Protein AF-A0A7X7X8Q8-F1 (afdb_monomer_lite)

Secondary structure (DSSP, 8-state):
-EE-HHHHHHHTT--HHHHHHHHHHTTPPPSEE-TT--EEEEHHHHHHHHHHHHHHHHHHHHHHHHHH--

Radius of gyration: 15.11 Å; chains: 1; bounding box: 35×20×45 Å

Sequence (70 aa):
MLISPTQFSREIGVEAALARELMKFLEIEPVTVSPQKVRLFNAGDLELVFQKLEILKEEVLQELNNSKNS

pLDDT: mean 91.86, std 7.36, range [50.75, 96.44]

Structure (mmCIF, N/CA/C/O backbone):
data_AF-A0A7X7X8Q8-F1
#
_entry.id   AF-A0A7X7X8Q8-F1
#
loop_
_atom_site.group_PDB
_atom_site.id
_atom_site.type_symbol
_atom_site.label_atom_id
_atom_site.label_alt_id
_atom_site.label_comp_id
_atom_site.label_asym_id
_atom_site.label_entity_id
_atom_site.label_seq_id
_atom_site.pdbx_PDB_ins_code
_atom_site.Cartn_x
_atom_site.Cartn_y
_atom_site.Cartn_z
_atom_site.occupancy
_atom_site.B_iso_or_equiv
_atom_site.auth_seq_id
_atom_site.auth_comp_id
_atom_site.auth_asym_id
_atom_site.auth_atom_id
_atom_site.pdbx_PDB_model_num
ATOM 1 N N . MET A 1 1 ? 0.749 -8.796 -11.637 1.00 90.88 1 MET A N 1
ATOM 2 C CA . MET A 1 1 ? 1.055 -7.683 -12.571 1.00 90.88 1 MET A CA 1
ATOM 3 C C . MET A 1 1 ? 1.972 -6.707 -11.850 1.00 90.88 1 MET A C 1
ATOM 5 O O . MET A 1 1 ? 1.775 -6.527 -10.656 1.00 90.88 1 MET A O 1
ATOM 9 N N . LEU A 1 2 ? 2.971 -6.118 -12.518 1.00 95.38 2 LEU A N 1
ATOM 10 C CA . LEU A 1 2 ? 3.784 -5.061 -11.905 1.00 95.38 2 LEU A CA 1
ATOM 11 C C . LEU A 1 2 ? 3.129 -3.697 -12.117 1.00 95.38 2 LEU A C 1
ATOM 13 O O . LEU A 1 2 ? 2.748 -3.369 -13.239 1.00 95.38 2 LEU A O 1
ATOM 17 N N . ILE A 1 3 ? 3.026 -2.913 -11.050 1.00 96.12 3 ILE A N 1
ATOM 18 C CA . ILE A 1 3 ? 2.306 -1.645 -11.039 1.00 96.12 3 ILE A CA 1
ATOM 19 C C . ILE A 1 3 ? 3.113 -0.558 -10.326 1.00 96.12 3 ILE A C 1
ATOM 21 O O . ILE A 1 3 ? 3.836 -0.818 -9.363 1.00 96.12 3 ILE A O 1
ATOM 25 N N . SER A 1 4 ? 3.020 0.678 -10.813 1.00 95.06 4 SER A N 1
ATOM 26 C CA . SER A 1 4 ? 3.578 1.836 -10.110 1.00 95.06 4 SER A CA 1
ATOM 27 C C . SER A 1 4 ? 2.632 2.310 -8.997 1.00 95.06 4 SER A C 1
ATOM 29 O O . SER A 1 4 ? 1.416 2.160 -9.129 1.00 95.06 4 SER A O 1
ATOM 31 N N . PRO A 1 5 ? 3.128 3.002 -7.953 1.00 92.31 5 PRO A N 1
ATOM 32 C CA . PRO A 1 5 ? 2.269 3.546 -6.898 1.00 92.31 5 PRO A CA 1
ATOM 33 C C . PRO A 1 5 ? 1.138 4.446 -7.412 1.00 92.31 5 PRO A C 1
ATOM 35 O O . PRO A 1 5 ? 0.072 4.499 -6.818 1.00 92.31 5 PRO A O 1
ATOM 38 N N . THR A 1 6 ? 1.364 5.158 -8.523 1.00 94.19 6 THR A N 1
ATOM 39 C CA . THR A 1 6 ? 0.361 6.071 -9.107 1.00 94.19 6 THR A CA 1
ATOM 40 C C . THR A 1 6 ? -0.720 5.328 -9.885 1.00 94.19 6 THR A C 1
ATOM 42 O O . THR A 1 6 ? -1.853 5.790 -9.952 1.00 94.19 6 THR A O 1
ATOM 45 N N . GLN A 1 7 ? -0.379 4.199 -10.506 1.00 95.56 7 GLN A N 1
ATOM 46 C CA . GLN A 1 7 ? -1.379 3.339 -11.136 1.00 95.56 7 GLN A CA 1
ATOM 47 C C . GLN A 1 7 ? -2.210 2.643 -10.057 1.00 95.56 7 GLN A C 1
ATOM 49 O O . GLN A 1 7 ? -3.429 2.747 -10.090 1.00 95.56 7 GLN A O 1
ATOM 54 N N . PHE A 1 8 ? -1.551 2.060 -9.052 1.00 95.12 8 PHE A N 1
ATOM 55 C CA . PHE A 1 8 ? -2.231 1.394 -7.944 1.00 95.12 8 PHE A CA 1
ATOM 56 C C . PHE A 1 8 ? -3.184 2.340 -7.206 1.00 95.12 8 PHE A C 1
ATOM 58 O O . PHE A 1 8 ? -4.337 2.001 -6.980 1.00 95.12 8 PHE A O 1
ATOM 65 N N . SER A 1 9 ? -2.756 3.577 -6.919 1.00 94.06 9 SER A N 1
ATOM 66 C CA . SER A 1 9 ? -3.613 4.552 -6.236 1.00 94.06 9 SER A CA 1
ATOM 67 C C . SER A 1 9 ? -4.899 4.874 -7.006 1.00 94.06 9 SER A C 1
ATOM 69 O O . SER A 1 9 ? -5.930 5.125 -6.393 1.00 94.06 9 SER A O 1
ATOM 71 N N . ARG A 1 10 ? -4.857 4.857 -8.347 1.00 94.75 10 ARG A N 1
ATOM 72 C CA . ARG A 1 10 ? -6.048 5.058 -9.188 1.00 94.75 10 ARG A CA 1
ATOM 73 C C . ARG A 1 10 ? -7.003 3.873 -9.112 1.00 94.75 10 ARG A C 1
ATOM 75 O O . ARG A 1 10 ? -8.206 4.096 -9.125 1.00 94.75 10 ARG A O 1
ATOM 82 N N . GLU A 1 11 ? -6.476 2.653 -9.039 1.00 93.38 11 GLU A N 1
ATOM 83 C CA . GLU A 1 11 ? -7.281 1.427 -8.953 1.00 93.38 11 GLU A CA 1
ATOM 84 C C . GLU A 1 11 ? -8.049 1.352 -7.631 1.00 93.38 11 GLU A C 1
ATOM 86 O O . GLU A 1 11 ? -9.235 1.041 -7.634 1.00 93.38 11 GLU A O 1
ATOM 91 N N . ILE A 1 12 ? -7.408 1.723 -6.519 1.00 90.12 12 ILE A N 1
ATOM 92 C CA . ILE A 1 12 ? -8.033 1.690 -5.186 1.00 90.12 12 ILE A CA 1
ATOM 93 C C . ILE A 1 12 ? -8.726 3.006 -4.790 1.00 90.12 12 ILE A C 1
ATOM 95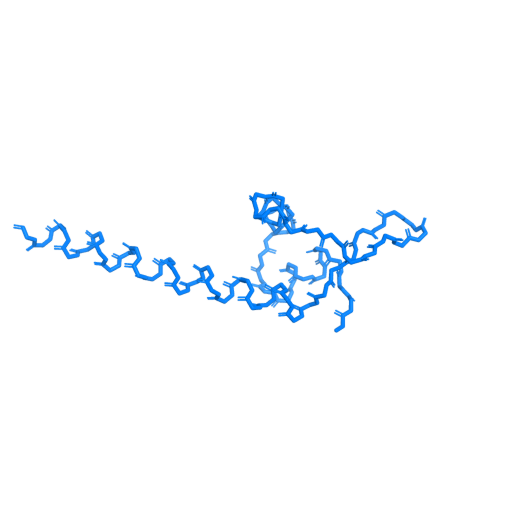 O O . ILE A 1 12 ? -9.232 3.127 -3.679 1.00 90.12 12 ILE A O 1
ATOM 99 N N . GLY A 1 13 ? -8.734 4.013 -5.671 1.00 91.62 13 GLY A N 1
ATOM 100 C CA . GLY A 1 13 ? -9.438 5.278 -5.440 1.00 91.62 13 GLY A CA 1
ATOM 101 C C . GLY A 1 13 ? -8.834 6.175 -4.352 1.00 91.62 13 GLY A C 1
ATOM 102 O O . GLY A 1 13 ? -9.574 6.885 -3.675 1.00 91.62 13 GLY A O 1
ATOM 103 N N . VAL A 1 14 ? -7.506 6.177 -4.183 1.00 90.50 14 VAL A N 1
ATOM 104 C CA . VAL A 1 14 ? -6.806 7.030 -3.203 1.00 90.50 14 VAL A CA 1
ATOM 105 C C . VAL A 1 14 ? -5.830 7.998 -3.866 1.00 90.50 14 VAL A C 1
ATOM 107 O O . VAL A 1 14 ? -5.365 7.805 -4.994 1.00 90.50 14 VAL A O 1
ATOM 110 N N . GLU A 1 15 ? -5.459 9.052 -3.142 1.00 93.69 15 GLU A N 1
ATOM 111 C CA . GLU A 1 15 ? -4.432 9.976 -3.606 1.00 93.69 15 GLU A CA 1
ATOM 112 C C . GLU A 1 15 ? -3.075 9.279 -3.767 1.00 93.69 15 GLU A C 1
ATOM 114 O O . GLU A 1 15 ? -2.605 8.541 -2.900 1.00 93.69 15 GLU A O 1
ATOM 119 N N . ALA A 1 16 ? -2.387 9.569 -4.872 1.00 91.25 16 ALA A N 1
ATOM 120 C CA . ALA A 1 16 ? -1.090 8.960 -5.162 1.00 91.25 16 ALA A CA 1
ATOM 121 C C . ALA A 1 16 ? -0.012 9.311 -4.122 1.00 91.25 16 ALA A C 1
ATOM 123 O O . ALA A 1 16 ? 0.925 8.537 -3.925 1.00 91.25 16 ALA A O 1
ATOM 124 N N . ALA A 1 17 ? -0.107 10.482 -3.480 1.00 93.12 17 ALA A N 1
ATOM 125 C CA . ALA A 1 17 ? 0.793 10.869 -2.395 1.00 93.12 17 ALA A CA 1
ATOM 126 C C . ALA A 1 17 ? 0.589 9.969 -1.171 1.00 93.12 17 ALA A C 1
ATOM 128 O O . ALA A 1 17 ? 1.550 9.350 -0.720 1.00 93.12 17 ALA A O 1
ATOM 129 N N . LEU A 1 18 ? -0.665 9.801 -0.745 1.00 90.62 18 LEU A N 1
ATOM 130 C CA . LEU A 1 18 ? -1.041 8.923 0.358 1.00 90.62 18 LEU A CA 1
ATOM 131 C C . LEU A 1 18 ? -0.618 7.472 0.108 1.00 90.62 18 LEU A C 1
ATOM 133 O O . LEU A 1 18 ? -0.004 6.856 0.971 1.00 90.62 18 LEU A O 1
ATOM 137 N N . ALA A 1 19 ? -0.867 6.932 -1.090 1.00 91.31 19 ALA A N 1
ATOM 138 C CA . ALA A 1 19 ? -0.450 5.569 -1.427 1.00 91.31 19 ALA A CA 1
ATOM 139 C C . ALA A 1 19 ? 1.070 5.377 -1.284 1.00 91.31 19 ALA A C 1
ATOM 141 O O . ALA A 1 19 ? 1.521 4.372 -0.741 1.00 91.31 19 ALA A O 1
ATOM 142 N N . ARG A 1 20 ? 1.874 6.354 -1.729 1.00 92.38 20 ARG A N 1
ATOM 143 C CA . ARG A 1 20 ? 3.338 6.312 -1.579 1.00 92.38 20 ARG A CA 1
ATOM 144 C C . ARG A 1 20 ? 3.776 6.387 -0.120 1.00 92.38 20 ARG A C 1
ATOM 146 O O . ARG A 1 20 ? 4.716 5.692 0.256 1.00 92.38 20 ARG A O 1
ATOM 153 N N . GLU A 1 21 ? 3.134 7.234 0.677 1.00 93.31 21 GLU A N 1
ATOM 154 C C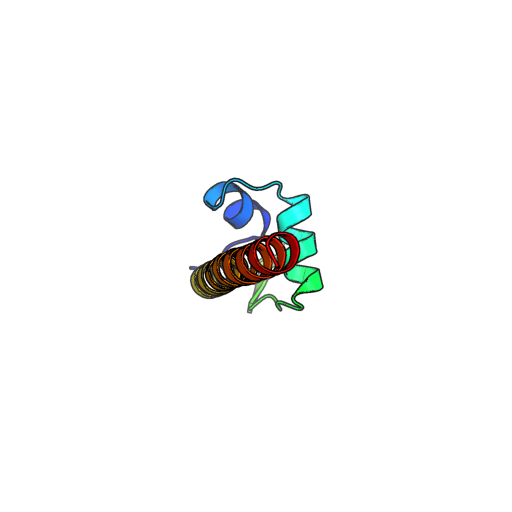A . GLU A 1 21 ? 3.427 7.357 2.106 1.00 93.31 21 GLU A CA 1
ATOM 155 C C . GLU A 1 21 ? 3.070 6.083 2.864 1.00 93.31 21 GLU A C 1
ATOM 157 O O . GLU A 1 21 ? 3.894 5.605 3.636 1.00 93.31 21 GLU A O 1
ATOM 162 N N . LEU A 1 22 ? 1.913 5.481 2.579 1.00 90.75 22 LEU A N 1
ATOM 163 C CA . LEU A 1 22 ? 1.500 4.203 3.157 1.00 90.75 22 LEU A CA 1
ATOM 164 C C . LEU A 1 22 ? 2.475 3.086 2.796 1.00 90.75 22 LEU A C 1
ATOM 166 O O . LEU A 1 22 ? 2.964 2.398 3.684 1.00 90.75 22 LEU A O 1
ATOM 170 N N . MET A 1 23 ? 2.829 2.943 1.516 1.00 92.69 23 MET A N 1
ATOM 171 C CA . MET A 1 23 ? 3.820 1.946 1.095 1.00 92.69 23 MET A CA 1
ATOM 172 C C . MET A 1 23 ? 5.165 2.144 1.802 1.00 92.69 23 MET A C 1
ATOM 174 O O . MET A 1 23 ? 5.801 1.168 2.184 1.00 92.69 23 MET A O 1
ATOM 178 N N . LYS A 1 24 ? 5.594 3.398 2.001 1.00 93.12 24 LYS A N 1
ATOM 179 C CA . LYS A 1 24 ? 6.820 3.720 2.740 1.00 93.12 24 LYS A CA 1
ATOM 180 C C . LYS A 1 24 ? 6.697 3.387 4.228 1.00 93.12 24 LYS A C 1
ATOM 182 O O . LYS A 1 24 ? 7.635 2.837 4.788 1.00 93.12 24 LYS A O 1
ATOM 187 N N . PHE A 1 25 ? 5.582 3.746 4.859 1.00 93.06 25 PHE A N 1
ATOM 188 C CA . PHE A 1 25 ? 5.322 3.496 6.278 1.00 93.06 25 PHE A CA 1
ATOM 189 C C . PHE A 1 25 ? 5.280 1.999 6.592 1.00 93.06 25 PHE A C 1
ATOM 191 O O . PHE A 1 25 ? 5.786 1.567 7.618 1.00 93.06 25 PHE A O 1
A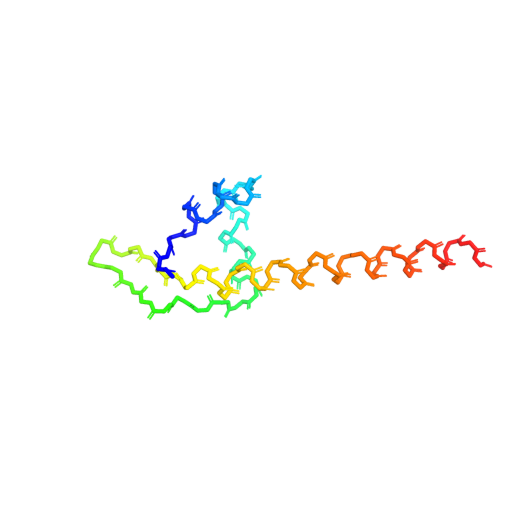TOM 198 N N . LEU A 1 26 ? 4.714 1.217 5.676 1.00 91.38 26 LEU A N 1
ATOM 199 C CA . LEU A 1 26 ? 4.628 -0.240 5.756 1.00 91.38 26 LEU A CA 1
ATOM 200 C C . LEU A 1 26 ? 5.906 -0.945 5.284 1.00 91.38 26 LEU A C 1
ATOM 202 O O . LEU A 1 26 ? 5.913 -2.168 5.187 1.00 91.38 26 LEU A O 1
ATOM 206 N N . GLU A 1 27 ? 6.948 -0.181 4.941 1.00 94.00 27 GLU A N 1
ATOM 207 C CA . GLU A 1 27 ? 8.243 -0.689 4.479 1.00 94.00 27 GLU A CA 1
ATOM 208 C C . GLU A 1 27 ? 8.127 -1.667 3.294 1.00 94.00 27 GLU A C 1
ATOM 210 O O . GLU A 1 27 ? 8.907 -2.605 3.148 1.00 94.00 27 GLU A O 1
ATOM 215 N N . ILE A 1 28 ? 7.150 -1.440 2.408 1.00 93.00 28 ILE A N 1
ATOM 216 C CA . ILE A 1 28 ? 6.955 -2.277 1.224 1.00 93.00 28 ILE A CA 1
ATOM 217 C C . ILE A 1 28 ? 8.052 -1.947 0.218 1.00 93.00 28 ILE A C 1
ATOM 219 O O . ILE A 1 28 ? 8.121 -0.836 -0.324 1.00 93.00 28 ILE A O 1
ATOM 223 N N . GLU A 1 29 ? 8.899 -2.928 -0.068 1.00 93.00 29 GLU A N 1
ATOM 224 C CA . GLU A 1 29 ? 9.956 -2.773 -1.055 1.00 93.00 29 GLU A CA 1
ATOM 225 C C . GLU A 1 29 ? 9.436 -2.980 -2.486 1.00 93.00 29 GLU A C 1
ATOM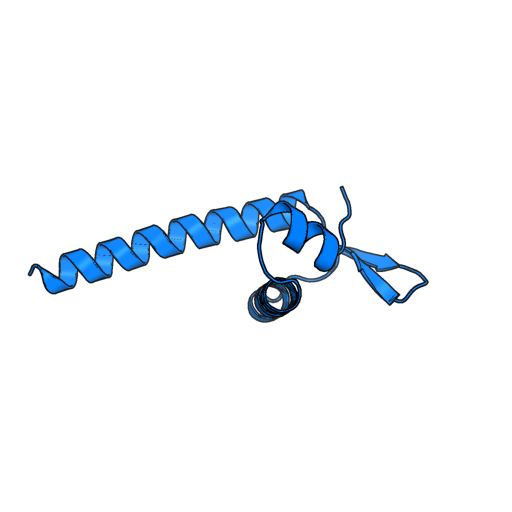 227 O O . GLU A 1 29 ? 8.598 -3.850 -2.743 1.00 93.00 29 GLU A O 1
ATOM 232 N N . PRO A 1 30 ? 9.912 -2.185 -3.460 1.00 94.62 30 PRO A N 1
ATOM 233 C CA . PRO A 1 30 ? 9.598 -2.431 -4.855 1.00 94.62 30 PRO A CA 1
ATOM 234 C C . PRO A 1 30 ? 10.290 -3.703 -5.342 1.00 94.62 30 PRO A C 1
ATOM 236 O O . PRO A 1 30 ? 11.477 -3.909 -5.108 1.00 94.62 30 PRO A O 1
ATOM 239 N N . VAL A 1 31 ? 9.570 -4.501 -6.127 1.00 96.06 31 VAL A N 1
ATOM 240 C CA . VAL A 1 31 ? 10.107 -5.707 -6.776 1.00 96.06 31 VAL A CA 1
ATOM 241 C C . VAL A 1 31 ? 11.207 -5.343 -7.772 1.00 96.06 31 VAL A C 1
ATOM 243 O O . VAL A 1 31 ? 12.175 -6.076 -7.957 1.00 96.06 31 VAL A O 1
ATOM 246 N N . THR A 1 32 ? 11.052 -4.209 -8.456 1.00 95.94 32 THR A N 1
ATOM 247 C CA . THR A 1 32 ? 12.043 -3.727 -9.415 1.00 95.94 32 THR A CA 1
ATOM 248 C C . THR A 1 32 ? 11.944 -2.219 -9.616 1.00 95.94 32 THR A C 1
ATOM 250 O O . THR A 1 32 ? 10.959 -1.571 -9.247 1.00 95.94 32 THR A O 1
ATOM 253 N N . VAL A 1 33 ? 12.973 -1.647 -10.233 1.00 96.06 33 VAL A N 1
ATOM 254 C CA . VAL A 1 33 ? 13.013 -0.246 -10.645 1.00 96.06 33 VAL A CA 1
ATOM 255 C C . VAL A 1 33 ? 13.237 -0.204 -12.151 1.00 96.06 33 VAL A C 1
ATOM 257 O O . VAL A 1 33 ? 14.220 -0.732 -12.662 1.00 96.06 33 VAL A O 1
ATOM 260 N N . SER A 1 34 ? 12.308 0.425 -12.868 1.00 93.75 34 SER A N 1
ATOM 261 C CA . SER A 1 34 ? 12.406 0.610 -14.321 1.00 93.75 34 SER A CA 1
ATOM 262 C C . SER A 1 34 ? 13.583 1.522 -14.715 1.00 93.75 34 SER A C 1
ATOM 264 O O . SER A 1 34 ? 14.053 2.314 -13.890 1.00 93.75 34 SER A O 1
ATOM 266 N N . PRO A 1 35 ? 14.015 1.517 -15.992 1.00 94.94 35 PRO A N 1
ATOM 267 C CA . PRO A 1 35 ? 15.038 2.444 -16.490 1.00 94.94 35 PRO A CA 1
ATOM 268 C C . PRO A 1 35 ? 14.699 3.926 -16.260 1.00 94.94 35 PRO A C 1
ATOM 270 O O . PRO A 1 35 ? 15.586 4.747 -16.044 1.00 94.94 35 PRO A O 1
ATOM 273 N N . GLN A 1 36 ? 13.408 4.273 -16.237 1.00 94.75 36 GLN A N 1
ATOM 274 C CA . GLN A 1 36 ? 12.905 5.620 -15.945 1.00 94.75 36 GLN A CA 1
ATOM 275 C C . GLN A 1 36 ? 12.861 5.933 -14.438 1.00 94.75 36 GLN A C 1
ATOM 277 O O . GLN A 1 36 ? 12.257 6.922 -14.030 1.00 94.75 36 GLN A O 1
ATOM 282 N N . LYS A 1 37 ? 13.485 5.099 -13.595 1.00 92.81 37 LYS A N 1
ATOM 283 C CA . LYS A 1 37 ? 13.512 5.207 -12.127 1.00 92.81 37 LYS A CA 1
ATOM 284 C C . LYS A 1 37 ? 12.137 5.080 -11.455 1.00 92.81 37 LYS A C 1
ATOM 286 O O . LYS A 1 37 ? 11.988 5.425 -10.283 1.00 92.81 37 LYS A O 1
ATOM 291 N N . VAL A 1 38 ? 11.135 4.545 -12.157 1.00 93.00 38 VAL A N 1
ATOM 292 C CA . VAL A 1 38 ? 9.832 4.218 -11.558 1.00 93.00 38 VAL A CA 1
ATOM 293 C C . VAL A 1 38 ? 9.961 2.919 -10.773 1.00 93.00 38 VAL A C 1
ATOM 295 O O . VAL A 1 38 ? 10.345 1.895 -11.340 1.00 93.00 38 VAL A O 1
ATOM 298 N N . ARG A 1 39 ? 9.630 2.977 -9.480 1.00 94.44 39 ARG A N 1
ATOM 299 C CA . ARG A 1 39 ? 9.517 1.822 -8.582 1.00 94.44 39 ARG A CA 1
ATOM 300 C C . ARG A 1 39 ? 8.260 1.027 -8.926 1.00 94.44 39 ARG A C 1
ATOM 302 O O . ARG A 1 39 ? 7.180 1.614 -9.006 1.00 94.44 39 ARG A O 1
ATOM 309 N N . LEU A 1 40 ? 8.411 -0.274 -9.133 1.00 96.44 40 LEU A N 1
ATOM 310 C CA . LEU A 1 40 ? 7.335 -1.179 -9.512 1.00 96.44 40 LEU A CA 1
ATOM 311 C C . LEU A 1 40 ? 7.124 -2.228 -8.427 1.00 96.44 40 LEU A C 1
ATOM 313 O O . LEU A 1 40 ? 8.075 -2.807 -7.905 1.00 96.44 40 LEU A O 1
ATOM 317 N N . PHE A 1 41 ? 5.860 -2.473 -8.126 1.00 96.44 41 PHE A N 1
ATOM 318 C CA . PHE A 1 41 ? 5.401 -3.353 -7.063 1.00 96.44 41 PHE A CA 1
ATOM 319 C C . PHE A 1 41 ? 4.532 -4.445 -7.661 1.00 96.44 41 PHE A C 1
ATOM 321 O O . PHE A 1 41 ? 3.948 -4.265 -8.730 1.00 96.44 41 PHE A O 1
ATOM 328 N N . ASN A 1 42 ? 4.425 -5.576 -6.979 1.00 95.88 42 ASN A N 1
ATOM 329 C CA . ASN A 1 42 ? 3.449 -6.582 -7.354 1.00 95.88 42 ASN A CA 1
ATOM 330 C C . ASN A 1 42 ? 2.053 -6.120 -6.920 1.00 95.88 42 ASN A C 1
ATOM 332 O O . ASN A 1 42 ? 1.815 -5.903 -5.736 1.00 95.88 42 ASN A O 1
ATOM 336 N N . ALA A 1 43 ? 1.138 -5.968 -7.879 1.00 94.00 43 ALA A N 1
ATOM 337 C CA . ALA A 1 43 ? -0.224 -5.515 -7.612 1.00 94.00 43 ALA A CA 1
ATOM 338 C C . ALA A 1 43 ? -0.949 -6.417 -6.600 1.00 94.00 43 ALA A C 1
ATOM 340 O O . ALA A 1 43 ? -1.534 -5.903 -5.658 1.00 94.00 43 ALA A O 1
ATOM 341 N N . GLY A 1 44 ? -0.822 -7.744 -6.728 1.00 93.62 44 GLY A N 1
ATOM 342 C CA . GLY A 1 44 ? -1.499 -8.680 -5.822 1.00 93.62 44 GLY A CA 1
ATOM 343 C C . GLY A 1 44 ? -0.999 -8.586 -4.378 1.00 93.62 44 GLY A C 1
ATOM 344 O O . GLY A 1 44 ? -1.786 -8.706 -3.443 1.00 93.62 44 GLY A O 1
ATOM 345 N N . ASP A 1 45 ? 0.292 -8.300 -4.185 1.00 93.25 45 ASP A N 1
ATOM 346 C CA . ASP A 1 45 ? 0.853 -8.107 -2.844 1.00 93.25 45 ASP A CA 1
ATOM 347 C C . ASP A 1 45 ? 0.341 -6.796 -2.232 1.00 93.25 45 ASP A C 1
ATOM 349 O O . ASP A 1 45 ? -0.017 -6.756 -1.056 1.00 93.25 45 ASP A O 1
ATOM 353 N N . LEU A 1 46 ? 0.246 -5.731 -3.037 1.00 94.44 46 LEU A N 1
ATOM 354 C CA . LEU A 1 46 ? -0.318 -4.457 -2.594 1.00 94.44 46 LEU A CA 1
ATOM 355 C C . LEU A 1 46 ? -1.807 -4.576 -2.250 1.00 94.44 46 LEU A C 1
ATOM 357 O O . LEU A 1 46 ? -2.221 -4.090 -1.201 1.00 94.44 46 LEU A O 1
ATOM 361 N N . GLU A 1 47 ? -2.597 -5.243 -3.091 1.00 93.50 47 GLU A N 1
ATOM 362 C CA . GLU A 1 47 ? -4.015 -5.517 -2.833 1.00 93.50 47 GLU A CA 1
ATOM 363 C C . GLU A 1 47 ? -4.193 -6.278 -1.517 1.00 93.50 47 GLU A C 1
ATOM 365 O O . GLU A 1 47 ? -4.968 -5.856 -0.660 1.00 93.50 47 GLU A O 1
ATOM 370 N N . LEU A 1 48 ? -3.417 -7.347 -1.309 1.00 93.44 48 LEU A N 1
ATOM 371 C CA . LEU A 1 48 ? -3.480 -8.148 -0.090 1.00 93.44 48 LEU A CA 1
ATOM 372 C C . LEU A 1 48 ? -3.119 -7.338 1.161 1.00 93.44 48 LEU A C 1
ATOM 374 O O . LEU A 1 48 ? -3.775 -7.471 2.196 1.00 93.44 48 LEU A O 1
ATOM 378 N N . VAL A 1 49 ? -2.077 -6.506 1.091 1.00 92.75 49 VAL A N 1
ATOM 379 C CA . VAL A 1 49 ? -1.680 -5.645 2.213 1.00 92.75 49 VAL A CA 1
ATOM 380 C C . VAL A 1 49 ? -2.790 -4.649 2.538 1.00 92.75 49 VAL A C 1
ATOM 382 O O . VAL A 1 49 ? -3.190 -4.544 3.695 1.00 92.75 49 VAL A O 1
ATOM 385 N N . PHE A 1 50 ? -3.323 -3.954 1.533 1.00 90.88 50 PHE A N 1
ATOM 386 C CA . PHE A 1 50 ? -4.370 -2.954 1.745 1.00 90.88 50 PHE A CA 1
ATOM 387 C C . PHE A 1 50 ? -5.679 -3.580 2.244 1.00 90.88 50 PHE A C 1
ATOM 389 O O . PHE A 1 50 ? -6.304 -3.020 3.142 1.00 90.88 50 PHE A O 1
ATOM 396 N N . GLN A 1 51 ? -6.037 -4.775 1.770 1.00 92.75 51 GLN A N 1
ATOM 397 C CA . GLN A 1 51 ? -7.171 -5.537 2.296 1.00 92.75 51 GLN A CA 1
ATOM 398 C C . GLN A 1 51 ? -6.989 -5.874 3.784 1.00 92.75 51 GLN A C 1
ATOM 400 O O . GLN A 1 51 ? -7.910 -5.711 4.581 1.00 92.75 51 GLN A O 1
ATOM 405 N N . LYS A 1 52 ? -5.794 -6.317 4.193 1.00 93.69 52 LYS A N 1
ATOM 406 C CA . LYS A 1 52 ? -5.511 -6.610 5.608 1.00 93.69 52 LYS A CA 1
ATOM 407 C C . LYS A 1 52 ? -5.551 -5.363 6.489 1.00 93.69 52 LYS A C 1
ATOM 409 O O . LYS A 1 52 ? -6.004 -5.449 7.626 1.00 93.69 52 LYS A O 1
ATOM 414 N N . LEU A 1 53 ? -5.105 -4.214 5.980 1.00 91.38 53 LEU A N 1
ATOM 415 C CA . LEU A 1 53 ? -5.214 -2.940 6.700 1.00 91.38 53 LEU A CA 1
ATOM 416 C C . LEU A 1 53 ? -6.667 -2.517 6.897 1.00 91.38 53 LEU A C 1
ATOM 418 O O . LEU A 1 53 ? -7.001 -1.964 7.941 1.00 91.38 53 LEU A O 1
ATOM 422 N N . GLU A 1 54 ? -7.525 -2.769 5.911 1.00 91.94 54 GLU A N 1
ATOM 423 C CA . GLU A 1 54 ? -8.951 -2.485 6.031 1.00 91.94 54 GLU A CA 1
ATOM 424 C C . GLU A 1 54 ? -9.607 -3.335 7.122 1.00 91.94 54 GLU A C 1
ATOM 426 O O . GLU A 1 54 ? -10.310 -2.782 7.967 1.00 91.94 54 GLU A O 1
ATOM 431 N N . ILE A 1 55 ? -9.290 -4.631 7.176 1.00 95.62 55 ILE A N 1
ATOM 432 C CA . ILE A 1 55 ? -9.757 -5.531 8.240 1.00 95.62 55 ILE A CA 1
ATOM 433 C C . ILE A 1 55 ? -9.264 -5.048 9.611 1.00 95.62 55 ILE A C 1
ATOM 435 O O . ILE A 1 55 ? -10.063 -4.867 10.526 1.00 95.62 55 ILE A O 1
ATOM 439 N N . LEU A 1 56 ? -7.96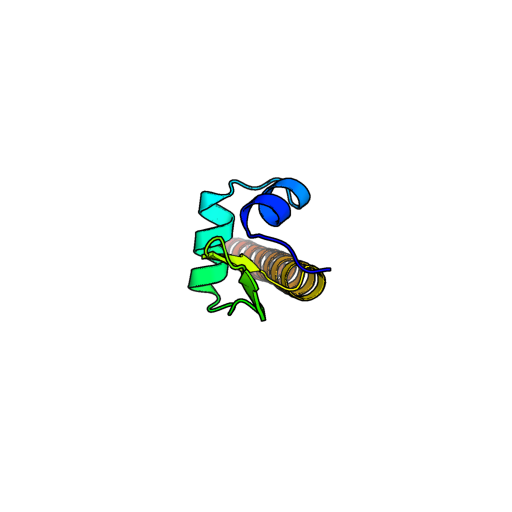7 -4.750 9.744 1.00 94.56 56 LEU A N 1
ATOM 440 C CA . LEU A 1 56 ? -7.395 -4.255 11.001 1.00 94.56 56 LEU A CA 1
ATOM 441 C C . LEU A 1 56 ? -8.064 -2.950 11.463 1.00 94.56 56 LEU A C 1
ATOM 443 O O . LEU A 1 56 ? -8.329 -2.761 12.648 1.00 94.56 56 LEU A O 1
ATOM 447 N N . LYS A 1 57 ? -8.357 -2.037 10.528 1.00 93.62 57 LYS A N 1
ATOM 448 C CA . LYS A 1 57 ? -9.090 -0.798 10.816 1.00 93.62 57 LYS A CA 1
ATOM 449 C C . LYS A 1 57 ? -10.469 -1.110 11.402 1.00 93.62 57 LYS A C 1
ATOM 451 O O . LYS A 1 57 ? -10.872 -0.459 12.363 1.00 93.62 57 LYS A O 1
ATOM 456 N N . GLU A 1 58 ? -11.199 -2.061 10.826 1.00 96.12 58 GLU A N 1
ATOM 457 C CA . GLU A 1 58 ? -12.521 -2.457 11.321 1.00 96.12 58 GLU A CA 1
ATOM 458 C C . GLU A 1 58 ? -12.453 -3.054 12.728 1.00 96.12 58 GLU A C 1
ATOM 460 O O . GLU A 1 58 ? -13.227 -2.637 13.590 1.00 96.12 58 GLU A O 1
ATOM 465 N N . GLU A 1 59 ? -11.498 -3.950 12.982 1.00 95.44 59 GLU A N 1
ATOM 466 C CA . GLU A 1 59 ? -11.270 -4.556 14.300 1.00 95.44 59 GLU A CA 1
ATOM 467 C C . GLU A 1 59 ? -10.989 -3.486 15.367 1.00 95.44 59 GLU A C 1
ATOM 469 O O . GLU A 1 59 ? -11.688 -3.411 16.380 1.00 95.44 59 GLU A O 1
ATOM 474 N N . VAL A 1 60 ? -10.047 -2.575 15.100 1.00 95.12 60 VAL A N 1
ATOM 475 C CA . VAL A 1 60 ? -9.696 -1.484 16.026 1.00 95.12 60 VAL A CA 1
ATOM 476 C C . VAL A 1 60 ? -10.891 -0.561 16.286 1.00 95.12 60 VAL A C 1
ATOM 478 O O . VAL A 1 60 ? -11.134 -0.148 17.421 1.00 95.12 60 VAL A O 1
ATOM 481 N N . LEU A 1 61 ? -11.670 -0.222 15.254 1.00 95.94 61 LEU A N 1
ATOM 482 C CA . LEU A 1 61 ? -12.855 0.623 15.422 1.00 95.94 61 LEU A CA 1
ATOM 483 C C . LEU A 1 61 ? -13.945 -0.069 16.248 1.00 95.94 61 LEU A C 1
ATOM 485 O O . LEU A 1 61 ? -14.613 0.594 17.046 1.00 95.94 61 LEU A O 1
ATOM 489 N N . GLN A 1 62 ? -14.126 -1.381 16.086 1.00 95.38 62 GLN A N 1
ATOM 490 C CA . GLN A 1 62 ? -15.051 -2.159 16.910 1.00 95.38 62 GLN A CA 1
ATOM 491 C C . GLN A 1 62 ? -14.616 -2.175 18.377 1.00 95.38 62 GLN A C 1
ATOM 493 O O . GLN A 1 62 ? -15.438 -1.894 19.250 1.00 95.38 62 GLN A O 1
ATOM 498 N N . GLU A 1 63 ? -13.335 -2.423 18.658 1.00 93.94 63 GLU A N 1
ATOM 499 C CA . GLU A 1 63 ? -12.792 -2.381 20.021 1.00 93.94 63 GLU A CA 1
ATOM 500 C C . GLU A 1 63 ? -13.006 -1.013 20.682 1.00 93.94 63 GLU A C 1
ATOM 502 O O . GLU A 1 63 ? -13.502 -0.933 21.808 1.00 93.94 63 GLU A O 1
ATOM 507 N N . LEU A 1 64 ? -12.718 0.078 19.964 1.00 93.00 64 LEU A N 1
ATOM 508 C CA . LEU A 1 64 ? -12.926 1.441 20.462 1.00 93.00 64 LEU A CA 1
ATOM 509 C C . LEU A 1 64 ? -14.400 1.744 20.751 1.00 93.00 64 LEU A C 1
ATOM 511 O O . LEU A 1 64 ? -14.707 2.428 21.728 1.00 93.00 64 LEU A O 1
ATOM 515 N N . ASN A 1 65 ? -15.319 1.256 19.917 1.00 90.12 65 ASN A N 1
ATOM 516 C CA . ASN A 1 65 ? -16.753 1.433 20.139 1.00 90.12 65 ASN A CA 1
ATOM 517 C C . ASN A 1 65 ? -17.244 0.622 21.343 1.00 90.12 65 ASN A C 1
ATOM 519 O O . ASN A 1 65 ? -18.019 1.134 22.150 1.00 90.12 65 ASN A O 1
ATOM 523 N N . ASN A 1 66 ? -16.749 -0.603 21.515 1.00 85.81 66 ASN A N 1
ATOM 524 C CA . ASN A 1 66 ? -17.082 -1.445 22.663 1.00 85.81 66 ASN A CA 1
ATOM 525 C C . ASN A 1 66 ? -16.528 -0.862 23.973 1.00 85.81 66 ASN A C 1
ATOM 527 O O . ASN A 1 66 ? -17.224 -0.869 24.987 1.00 85.81 66 ASN A O 1
ATOM 531 N N . SER A 1 67 ? -15.326 -0.277 23.938 1.00 77.94 67 SER A N 1
ATOM 532 C CA . SER A 1 67 ? -14.717 0.410 25.084 1.00 77.94 67 SER A CA 1
ATOM 533 C C . SER A 1 67 ? -15.448 1.690 25.497 1.00 77.94 67 SER A C 1
ATOM 535 O O . SER A 1 67 ? -15.322 2.091 26.647 1.00 77.94 67 SER A O 1
ATOM 537 N N . LYS A 1 68 ? -16.164 2.360 24.587 1.00 70.94 68 LYS A N 1
ATOM 538 C CA . LYS A 1 68 ? -16.959 3.562 24.904 1.00 70.94 68 LYS A CA 1
ATOM 539 C C . LYS A 1 68 ? -18.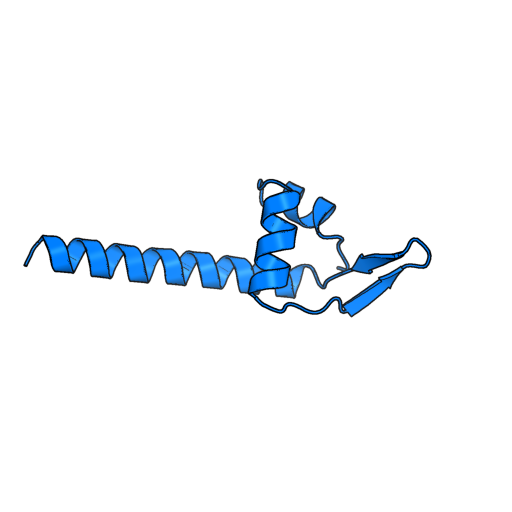351 3.239 25.451 1.00 70.94 68 LYS A C 1
ATOM 541 O O . LYS A 1 68 ? -18.985 4.118 26.024 1.00 70.94 68 LYS A O 1
ATOM 546 N N . ASN A 1 69 ? -18.821 2.010 25.233 1.00 59.62 69 ASN A N 1
ATOM 547 C CA . ASN A 1 69 ? -20.131 1.523 25.666 1.00 59.62 69 ASN A CA 1
ATOM 548 C C . ASN A 1 69 ? -20.069 0.675 26.956 1.00 59.62 69 ASN A C 1
ATOM 550 O O . ASN A 1 69 ? -21.118 0.220 27.412 1.00 59.62 69 ASN A O 1
ATOM 554 N N . SER A 1 70 ? -18.870 0.445 27.510 1.00 50.75 70 SER A N 1
ATOM 555 C CA . SER A 1 70 ? -18.635 -0.141 28.845 1.00 50.75 70 SER A CA 1
ATOM 556 C C . SER A 1 70 ? -18.325 0.952 29.860 1.00 50.75 70 SER A C 1
ATOM 558 O O . SER A 1 70 ? -18.713 0.773 31.034 1.00 50.75 70 SER A O 1
#

Foldseek 3Di:
DKDFLCRLCVVVVHDSVVSVVVCVVVVPAAPDADPVRTGIHDSVVSVVVVVVVVVVVVVVVVVVVVVVVD